Protein AF-R6A7X4-F1 (afdb_monomer)

Foldseek 3Di:
DDDDDDDDDDDDPVVVVVLQVVQVVVVHGSVRVVVVQVVCCVPVVDGPDDDPDDDPVVVVVVVCVVVVVDDDDPDPVRVCVVVVD

Secondary structure (DSSP, 8-state):
-PPP--------HHHHHHHHHHHHHTT--HHHHHHHHHHHHHHHSS-SS------HHHHHHHHHHHTT-PPP-SSHHHHHHHHT-

Structure (mmCIF, N/CA/C/O backbone):
data_AF-R6A7X4-F1
#
_entry.id   AF-R6A7X4-F1
#
loop_
_atom_site.group_PDB
_atom_site.id
_atom_site.type_symbol
_atom_site.label_atom_id
_atom_site.label_alt_id
_atom_site.label_comp_id
_atom_site.label_asym_id
_atom_site.label_entity_id
_atom_site.label_seq_id
_atom_site.pdbx_PDB_ins_code
_atom_site.Cartn_x
_atom_site.Cartn_y
_atom_site.Cartn_z
_atom_site.occupancy
_atom_site.B_iso_or_equiv
_atom_site.auth_seq_id
_atom_site.auth_comp_id
_atom_site.auth_asym_id
_atom_site.auth_atom_id
_atom_site.pdbx_PDB_model_num
ATOM 1 N N . MET A 1 1 ? -15.726 -0.370 -24.992 1.00 41.03 1 MET A N 1
ATOM 2 C CA . MET A 1 1 ? -14.253 -0.348 -24.872 1.00 41.03 1 MET A CA 1
ATOM 3 C C . MET A 1 1 ? -13.909 0.408 -23.602 1.00 41.03 1 MET A C 1
ATOM 5 O O . MET A 1 1 ? -14.409 1.514 -23.441 1.00 41.03 1 MET A O 1
ATOM 9 N N . SER A 1 2 ? -13.173 -0.195 -22.666 1.00 62.56 2 SER A N 1
ATOM 10 C CA . SER A 1 2 ? -12.763 0.487 -21.432 1.00 62.56 2 SER A CA 1
ATOM 11 C C . SER A 1 2 ? -11.825 1.641 -21.773 1.00 62.56 2 SER A C 1
ATOM 13 O O . SER A 1 2 ? -10.875 1.459 -22.536 1.00 62.56 2 SER A O 1
ATOM 15 N N . LYS A 1 3 ? -12.089 2.824 -21.225 1.00 77.56 3 LYS A N 1
ATOM 16 C CA . LYS A 1 3 ? -11.237 3.996 -21.411 1.00 77.56 3 LYS A CA 1
ATOM 17 C C . LYS A 1 3 ? -9.912 3.748 -20.685 1.00 77.56 3 LYS A C 1
ATOM 19 O O . LYS A 1 3 ? -9.911 3.535 -19.478 1.00 77.56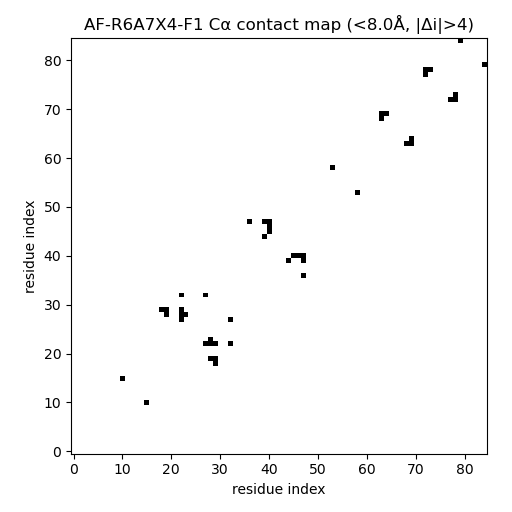 3 LYS A O 1
ATOM 24 N N . ALA A 1 4 ? -8.805 3.714 -21.422 1.00 84.25 4 ALA A N 1
ATOM 25 C CA . ALA A 1 4 ? -7.482 3.689 -20.812 1.00 84.25 4 ALA A CA 1
ATOM 26 C C . ALA A 1 4 ? -7.178 5.084 -20.250 1.00 84.25 4 ALA A C 1
ATOM 28 O O . ALA A 1 4 ? -7.333 6.081 -20.956 1.00 84.25 4 ALA A O 1
ATOM 29 N N . GLU A 1 5 ? -6.763 5.144 -18.989 1.00 92.19 5 GLU A N 1
ATOM 30 C CA . GLU A 1 5 ? -6.340 6.376 -18.323 1.00 92.19 5 GLU A CA 1
ATOM 31 C C . GLU A 1 5 ? -4.849 6.298 -17.986 1.00 92.19 5 GLU A C 1
ATOM 33 O O . GLU A 1 5 ? -4.301 5.215 -17.770 1.00 92.19 5 GLU A O 1
ATOM 38 N N . VAL A 1 6 ? -4.178 7.451 -17.998 1.00 92.44 6 VAL A N 1
ATOM 39 C CA . VAL A 1 6 ? -2.732 7.550 -17.767 1.00 92.44 6 VAL A CA 1
ATOM 40 C C . VAL A 1 6 ? -2.475 7.890 -16.306 1.00 92.44 6 VAL A C 1
ATOM 42 O O . VAL A 1 6 ? -3.001 8.875 -15.792 1.00 92.44 6 VAL A O 1
ATOM 45 N N . LEU A 1 7 ? -1.613 7.108 -15.659 1.00 92.00 7 LEU A N 1
ATOM 46 C CA . LEU A 1 7 ? -1.138 7.364 -14.305 1.00 92.00 7 LEU A CA 1
ATOM 47 C C . LEU A 1 7 ? 0.206 8.105 -14.357 1.00 92.00 7 LEU A C 1
ATOM 49 O O . LEU A 1 7 ? 1.201 7.556 -14.826 1.00 92.00 7 LEU A O 1
ATOM 53 N N . MET A 1 8 ? 0.244 9.344 -13.860 1.00 92.94 8 MET A N 1
ATOM 54 C CA . MET A 1 8 ? 1.481 10.121 -13.718 1.00 92.94 8 MET A CA 1
ATOM 55 C C . MET A 1 8 ? 1.840 10.260 -12.239 1.00 92.94 8 MET A C 1
ATOM 57 O O . MET A 1 8 ? 1.124 10.919 -11.489 1.00 92.94 8 MET A O 1
ATOM 61 N N . LEU A 1 9 ? 2.961 9.668 -11.821 1.00 92.50 9 LEU A N 1
ATOM 62 C CA . LEU A 1 9 ? 3.514 9.847 -10.477 1.00 92.50 9 LEU A CA 1
ATOM 63 C C . LEU A 1 9 ? 4.779 10.701 -10.535 1.00 92.50 9 LEU A C 1
ATOM 65 O O . LEU A 1 9 ? 5.665 10.475 -11.360 1.00 92.50 9 LEU A O 1
ATOM 69 N N . ARG A 1 10 ? 4.881 11.656 -9.608 1.00 95.31 10 ARG A N 1
ATOM 70 C CA . ARG A 1 10 ? 6.151 12.319 -9.300 1.00 95.31 10 ARG A CA 1
ATOM 71 C C . ARG A 1 10 ? 6.908 11.426 -8.326 1.00 95.31 10 ARG A C 1
ATOM 73 O O . ARG A 1 10 ? 6.374 11.091 -7.275 1.00 95.31 10 ARG A O 1
ATOM 80 N N . ILE A 1 11 ? 8.127 11.059 -8.687 1.00 94.50 11 ILE A N 1
ATOM 81 C CA . ILE A 1 11 ? 9.014 10.227 -7.875 1.00 94.50 11 ILE A CA 1
ATOM 82 C C . ILE A 1 11 ? 10.420 10.811 -7.908 1.00 94.50 11 ILE A C 1
ATOM 84 O O . ILE A 1 11 ? 10.778 11.519 -8.854 1.00 94.50 11 ILE A O 1
ATOM 88 N N . ASP A 1 12 ? 11.195 10.512 -6.873 1.00 97.75 12 ASP A N 1
ATOM 89 C CA . ASP A 1 12 ? 12.621 10.811 -6.849 1.00 97.75 12 ASP A CA 1
ATOM 90 C C . ASP A 1 12 ? 13.346 10.099 -8.008 1.00 97.75 12 ASP A C 1
ATOM 92 O O . ASP A 1 12 ? 12.975 8.991 -8.411 1.00 97.75 12 ASP A O 1
ATOM 96 N N . SER A 1 13 ? 14.366 10.745 -8.578 1.00 96.81 13 SER A N 1
ATOM 97 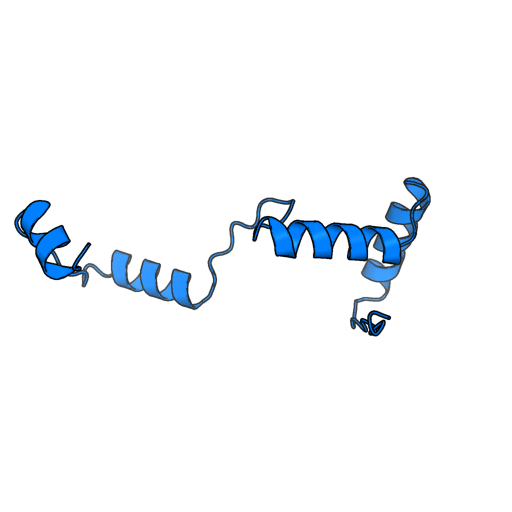C CA . SER A 1 13 ? 15.082 10.207 -9.737 1.00 96.81 13 SER A CA 1
ATOM 98 C C . SER A 1 13 ? 15.872 8.940 -9.418 1.00 96.81 13 SER A C 1
ATOM 100 O O . SER A 1 13 ? 15.965 8.066 -10.281 1.00 96.81 13 SER A O 1
ATOM 102 N N . ASN A 1 14 ? 16.416 8.823 -8.204 1.00 97.62 14 ASN A N 1
ATOM 103 C CA . ASN A 1 14 ? 17.155 7.633 -7.788 1.00 97.62 14 ASN A CA 1
ATOM 104 C C . ASN A 1 14 ? 16.181 6.479 -7.567 1.00 97.62 14 ASN A C 1
ATOM 106 O O . ASN A 1 14 ? 16.376 5.409 -8.138 1.00 97.62 14 ASN A O 1
ATOM 110 N N . LEU A 1 15 ? 15.062 6.741 -6.881 1.00 96.50 15 LEU A N 1
ATOM 111 C CA . LEU A 1 15 ? 13.994 5.752 -6.712 1.00 96.50 15 LEU A CA 1
ATOM 112 C C . LEU A 1 15 ? 13.467 5.245 -8.063 1.00 96.50 15 LEU A C 1
ATOM 114 O O . LEU A 1 15 ? 13.239 4.050 -8.235 1.00 96.50 15 LEU A O 1
ATOM 118 N N . LYS A 1 16 ? 13.298 6.141 -9.048 1.00 95.38 16 LYS A N 1
ATOM 119 C CA . LYS A 1 16 ? 12.906 5.748 -10.408 1.00 95.38 16 LYS A CA 1
ATOM 120 C C . LYS A 1 16 ? 13.901 4.765 -11.012 1.00 95.38 16 LYS A C 1
ATOM 122 O O . LYS A 1 16 ? 13.483 3.778 -11.603 1.00 95.38 16 LYS A O 1
ATOM 127 N N . LYS A 1 17 ? 15.196 5.058 -10.905 1.00 97.44 17 LYS A N 1
ATOM 128 C CA . LYS A 1 17 ? 16.247 4.220 -11.478 1.00 97.44 17 LYS A CA 1
ATOM 129 C C . LYS A 1 17 ? 16.255 2.833 -10.830 1.00 97.44 17 LYS A C 1
ATOM 131 O O . LYS A 1 17 ? 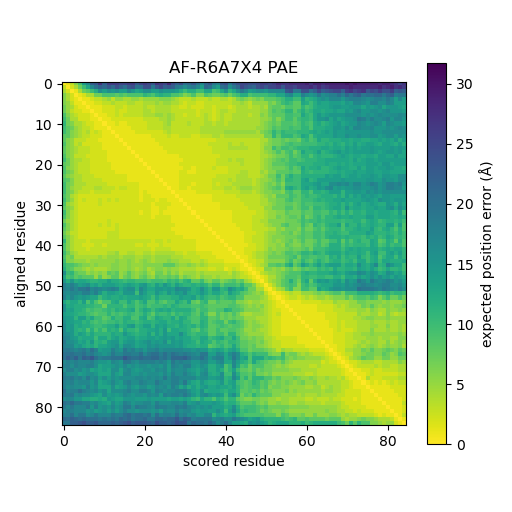16.160 1.844 -11.547 1.00 97.44 17 LYS A O 1
ATOM 136 N N . GLU A 1 18 ? 16.275 2.775 -9.501 1.00 97.62 18 GLU A N 1
ATOM 137 C CA . GLU A 1 18 ? 16.287 1.517 -8.742 1.00 97.62 18 GLU A CA 1
ATOM 138 C C . GLU A 1 18 ? 15.060 0.648 -9.050 1.00 97.62 18 GLU A C 1
ATOM 140 O O . GLU A 1 18 ? 15.184 -0.550 -9.296 1.00 97.62 18 GLU A O 1
ATOM 145 N N . ALA A 1 19 ? 13.870 1.255 -9.115 1.00 95.75 19 ALA A N 1
ATOM 146 C CA . ALA A 1 19 ? 12.641 0.533 -9.435 1.00 95.75 19 ALA A CA 1
ATOM 147 C C . ALA A 1 19 ? 12.636 -0.034 -10.866 1.00 95.75 19 ALA A C 1
ATOM 149 O O . ALA A 1 19 ? 12.108 -1.123 -11.092 1.00 95.75 19 ALA A O 1
ATOM 150 N N . PHE A 1 20 ? 13.210 0.689 -11.834 1.00 96.69 20 PHE A N 1
ATOM 151 C CA . PHE A 1 20 ? 13.330 0.210 -13.214 1.00 96.69 20 PHE A CA 1
ATOM 152 C C . PHE A 1 20 ? 14.312 -0.959 -13.319 1.00 96.69 20 PHE A C 1
ATOM 154 O O . PHE A 1 20 ? 13.964 -1.975 -13.911 1.00 96.69 20 PHE A O 1
ATOM 161 N N . GLU A 1 21 ? 15.491 -0.845 -12.702 1.00 97.62 21 GLU A N 1
ATOM 162 C CA . GLU A 1 21 ? 16.497 -1.915 -12.688 1.00 97.62 21 GLU A CA 1
ATOM 163 C C . GLU A 1 21 ? 15.950 -3.190 -12.028 1.00 97.62 21 GLU A C 1
ATOM 165 O O . GLU A 1 21 ? 16.134 -4.290 -12.550 1.00 97.62 21 GLU A O 1
ATOM 170 N N . ALA A 1 22 ? 15.209 -3.052 -10.924 1.00 97.44 22 ALA A N 1
ATOM 171 C CA . ALA A 1 22 ? 14.566 -4.180 -10.255 1.00 97.44 22 ALA A CA 1
ATOM 172 C C . ALA A 1 22 ? 13.497 -4.855 -11.132 1.00 97.44 22 ALA A C 1
ATOM 174 O O . ALA A 1 22 ? 13.449 -6.082 -11.206 1.00 97.44 22 ALA A O 1
ATOM 175 N N . ALA A 1 23 ? 12.654 -4.074 -11.816 1.00 96.62 23 ALA A N 1
ATOM 176 C CA . ALA A 1 23 ? 11.640 -4.620 -12.715 1.00 96.62 23 ALA A CA 1
ATOM 177 C C . ALA A 1 23 ? 12.279 -5.354 -13.909 1.00 96.62 23 ALA A C 1
ATOM 179 O O . ALA A 1 23 ? 11.894 -6.485 -14.211 1.00 96.62 23 ALA A O 1
ATOM 180 N N . GLU A 1 24 ? 13.300 -4.760 -14.534 1.00 97.19 24 GLU A N 1
ATOM 181 C CA . GLU A 1 24 ? 14.026 -5.368 -15.656 1.00 97.19 24 GLU A CA 1
ATOM 182 C C . GLU A 1 24 ? 14.746 -6.656 -15.252 1.00 97.19 24 GLU A C 1
ATOM 184 O O . GLU A 1 24 ? 14.700 -7.637 -15.996 1.00 97.19 24 GLU A O 1
ATOM 189 N N . ALA A 1 25 ? 15.338 -6.704 -14.054 1.00 97.94 25 ALA A N 1
ATOM 190 C CA . ALA A 1 25 ? 15.948 -7.920 -13.516 1.00 97.94 25 ALA A CA 1
ATOM 191 C C . ALA A 1 25 ? 14.940 -9.077 -13.370 1.00 97.94 25 ALA A C 1
ATOM 193 O O . ALA A 1 25 ? 15.324 -10.245 -13.429 1.00 97.94 25 ALA A O 1
ATOM 194 N N . MET A 1 26 ? 13.649 -8.762 -13.218 1.00 96.75 26 MET A N 1
ATOM 195 C CA . MET A 1 26 ? 12.547 -9.730 -13.189 1.00 96.75 26 MET A CA 1
ATOM 196 C C . MET A 1 26 ? 11.913 -9.971 -14.572 1.00 96.75 26 MET A C 1
ATOM 198 O O . MET A 1 26 ? 10.976 -10.762 -14.680 1.00 96.75 26 MET A O 1
ATOM 202 N N . GLY A 1 27 ? 12.393 -9.308 -15.629 1.00 97.31 27 GLY A N 1
ATOM 203 C CA . GLY A 1 27 ? 11.823 -9.383 -16.978 1.00 97.31 27 GLY A CA 1
ATOM 204 C C . GLY A 1 27 ? 10.489 -8.645 -17.133 1.00 97.31 27 GLY A C 1
ATOM 205 O O . GLY A 1 27 ? 9.698 -8.989 -18.011 1.00 97.31 27 GLY A O 1
ATOM 206 N N . LEU A 1 28 ? 10.220 -7.658 -16.276 1.00 97.56 28 LEU A N 1
ATOM 207 C CA . LEU A 1 28 ? 8.980 -6.885 -16.238 1.00 97.56 28 LEU A CA 1
ATOM 208 C C . LEU A 1 28 ? 9.243 -5.414 -16.558 1.00 97.56 28 LEU A C 1
ATOM 210 O O . LEU A 1 28 ? 10.319 -4.881 -16.295 1.00 97.56 28 LEU A O 1
ATOM 214 N N . THR A 1 29 ? 8.228 -4.713 -17.061 1.00 96.69 29 THR A N 1
ATOM 215 C CA . THR A 1 29 ? 8.262 -3.247 -17.083 1.00 96.69 29 THR A CA 1
ATOM 216 C C . THR A 1 29 ? 7.738 -2.687 -15.762 1.00 96.69 29 THR A C 1
ATOM 218 O O . THR A 1 29 ? 6.904 -3.301 -15.092 1.00 96.69 29 THR A O 1
ATOM 221 N N . ILE A 1 30 ? 8.127 -1.454 -15.415 1.00 94.88 30 ILE A N 1
ATOM 222 C CA . ILE A 1 30 ? 7.536 -0.759 -14.257 1.00 94.88 30 ILE A CA 1
ATOM 223 C C . ILE A 1 30 ? 6.005 -0.646 -14.371 1.00 94.88 30 ILE A C 1
ATOM 225 O O . ILE A 1 30 ? 5.292 -0.648 -13.370 1.00 94.88 30 ILE A O 1
ATOM 229 N N . SER A 1 31 ? 5.487 -0.567 -15.603 1.00 94.50 31 SER A N 1
ATOM 230 C CA . SER A 1 31 ? 4.050 -0.474 -15.860 1.00 94.50 31 SER A CA 1
ATOM 231 C C . SER A 1 31 ? 3.334 -1.782 -15.537 1.00 94.50 31 SER A C 1
ATOM 233 O O . SER A 1 31 ? 2.199 -1.740 -15.063 1.00 94.50 31 SER A O 1
ATOM 235 N N . ASP A 1 32 ? 3.987 -2.927 -15.749 1.00 95.69 32 ASP A N 1
ATOM 236 C CA . ASP A 1 32 ? 3.440 -4.238 -15.391 1.00 95.69 32 ASP A CA 1
ATOM 237 C C . ASP A 1 32 ? 3.363 -4.382 -13.874 1.00 95.69 32 ASP A C 1
ATOM 239 O O . ASP A 1 32 ? 2.296 -4.683 -13.340 1.00 95.69 32 ASP A O 1
ATOM 243 N N . VAL A 1 33 ? 4.454 -4.052 -13.175 1.00 95.00 33 VAL A N 1
ATOM 244 C CA . VAL A 1 33 ? 4.521 -4.090 -11.707 1.00 95.00 33 VAL A CA 1
ATOM 245 C C . VAL A 1 33 ? 3.439 -3.203 -11.084 1.00 95.00 33 VAL A C 1
ATOM 247 O O . VAL A 1 33 ? 2.671 -3.661 -10.238 1.00 95.00 33 VAL A O 1
ATOM 250 N N . LEU A 1 34 ? 3.316 -1.948 -11.534 1.00 93.56 34 LEU A N 1
ATOM 251 C CA . LEU A 1 34 ? 2.304 -1.021 -11.017 1.00 93.56 34 LEU A CA 1
ATOM 252 C C . LEU A 1 34 ? 0.879 -1.496 -11.312 1.00 93.56 34 LEU A C 1
ATOM 254 O O . LEU A 1 34 ? 0.002 -1.370 -10.460 1.00 93.56 34 LEU A O 1
ATOM 258 N N . ARG A 1 35 ? 0.629 -2.068 -12.495 1.00 93.88 35 ARG A N 1
ATOM 259 C CA . ARG A 1 35 ? -0.690 -2.608 -12.843 1.00 93.88 35 ARG A CA 1
ATOM 260 C C . ARG A 1 35 ? -1.055 -3.795 -11.956 1.00 93.88 35 ARG A C 1
ATOM 262 O O . ARG A 1 35 ? -2.171 -3.833 -11.447 1.00 93.88 35 ARG A O 1
ATOM 269 N N . MET A 1 36 ? -0.125 -4.727 -11.751 1.00 93.62 36 MET A N 1
ATOM 270 C CA . MET A 1 36 ? -0.319 -5.873 -10.859 1.00 93.62 36 MET A CA 1
ATOM 271 C C . MET A 1 36 ? -0.604 -5.412 -9.429 1.00 93.62 36 MET A C 1
ATOM 273 O O . MET A 1 36 ? -1.583 -5.854 -8.830 1.00 93.62 36 MET A O 1
ATOM 277 N N . PHE A 1 37 ? 0.185 -4.461 -8.921 1.00 93.12 37 PHE A N 1
ATOM 278 C CA . PHE A 1 37 ? -0.042 -3.864 -7.609 1.00 93.12 37 PHE A CA 1
ATOM 279 C C . PHE A 1 37 ? -1.445 -3.259 -7.490 1.00 93.12 37 PHE A C 1
ATOM 281 O O . PHE A 1 37 ? -2.162 -3.585 -6.550 1.00 93.12 37 PHE A O 1
ATOM 288 N N . LEU A 1 38 ? -1.865 -2.420 -8.443 1.00 93.31 38 LEU A N 1
ATOM 289 C CA . LEU A 1 38 ? -3.168 -1.749 -8.387 1.00 93.31 38 LEU A CA 1
ATOM 290 C C . LEU A 1 38 ? -4.340 -2.738 -8.419 1.00 93.31 38 LEU A C 1
ATOM 292 O O . LEU A 1 38 ? -5.329 -2.526 -7.719 1.00 93.31 38 LEU A O 1
ATOM 296 N N . VAL A 1 39 ? -4.226 -3.823 -9.192 1.00 93.25 39 VAL A N 1
ATOM 297 C CA . VAL A 1 39 ? -5.235 -4.894 -9.229 1.00 93.25 39 VAL A CA 1
ATOM 298 C C . VAL A 1 39 ? -5.328 -5.597 -7.874 1.00 93.25 39 VAL A C 1
ATOM 300 O O . VAL A 1 39 ? -6.423 -5.699 -7.315 1.00 93.25 39 VAL A O 1
ATOM 303 N N . CYS A 1 40 ? -4.194 -6.030 -7.313 1.00 91.00 40 CYS A N 1
ATOM 304 C CA . CYS A 1 40 ? -4.170 -6.693 -6.009 1.00 91.00 40 CYS A CA 1
ATOM 305 C C . CYS A 1 40 ? -4.685 -5.759 -4.907 1.00 91.00 40 CYS A C 1
ATOM 307 O O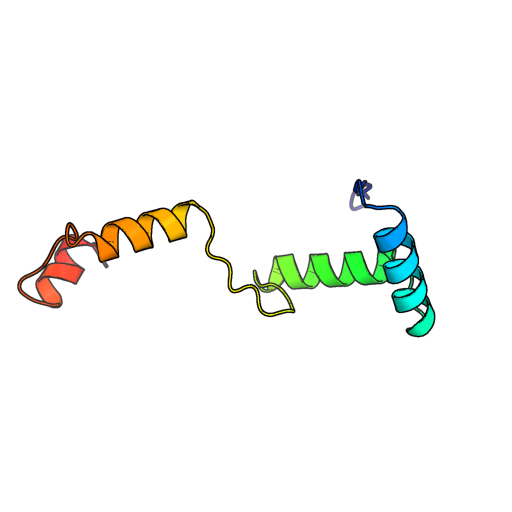 . CYS A 1 40 ? -5.608 -6.121 -4.181 1.00 91.00 40 CYS A O 1
ATOM 309 N N . PHE A 1 41 ? -4.178 -4.526 -4.852 1.00 91.81 41 PHE A N 1
ATOM 310 C CA . PHE A 1 41 ? -4.554 -3.518 -3.863 1.00 91.81 41 PHE A CA 1
ATOM 311 C C . PHE A 1 41 ? -6.057 -3.209 -3.880 1.00 91.81 41 PHE A C 1
ATOM 313 O O . PHE A 1 41 ? -6.697 -3.183 -2.829 1.00 91.81 41 PHE A O 1
ATOM 320 N N . ALA A 1 42 ? -6.647 -3.025 -5.066 1.00 92.31 42 ALA A N 1
ATOM 321 C CA . ALA A 1 42 ? -8.076 -2.752 -5.195 1.00 92.31 42 ALA A CA 1
ATOM 322 C C . ALA A 1 42 ? -8.949 -3.942 -4.763 1.00 92.31 42 ALA A C 1
ATOM 324 O O . ALA A 1 42 ? -10.022 -3.735 -4.193 1.00 92.31 42 ALA A O 1
ATOM 325 N N . SER A 1 43 ? -8.503 -5.174 -5.029 1.00 92.12 43 SER A N 1
ATOM 326 C CA . SER A 1 43 ? -9.275 -6.379 -4.703 1.00 92.12 43 SER A CA 1
ATOM 327 C C . SER A 1 43 ? -9.169 -6.779 -3.231 1.00 92.12 43 SER A C 1
ATOM 329 O O . SER A 1 43 ? -10.183 -7.064 -2.597 1.00 92.12 43 SER A O 1
ATOM 331 N N . GLU A 1 44 ? -7.962 -6.756 -2.668 1.00 90.00 44 GLU A N 1
ATOM 332 C CA . GLU A 1 44 ? -7.687 -7.286 -1.332 1.00 90.00 44 GLU A CA 1
ATOM 333 C C . GLU A 1 44 ? -7.759 -6.211 -0.242 1.00 90.00 44 GLU A C 1
ATOM 335 O O . GLU A 1 44 ? -7.799 -6.540 0.941 1.00 90.00 44 GLU A O 1
ATOM 340 N N . LYS A 1 45 ? -7.774 -4.926 -0.625 1.00 87.19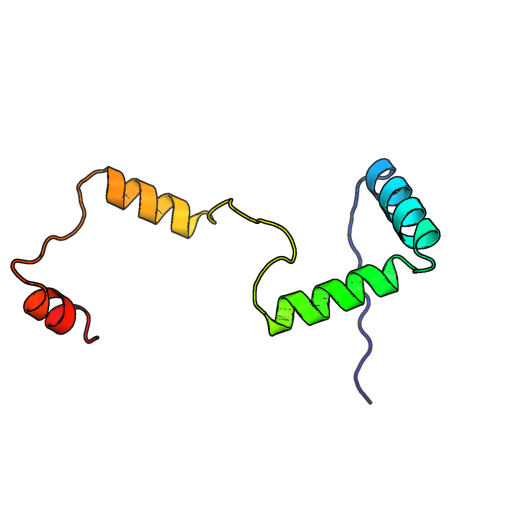 45 LYS A N 1
ATOM 341 C CA . LYS A 1 45 ? -7.760 -3.769 0.288 1.00 87.19 45 LYS A CA 1
ATOM 342 C C . LYS A 1 45 ? -6.626 -3.815 1.317 1.00 87.19 45 LYS A C 1
ATOM 344 O O . LYS A 1 45 ? -6.767 -3.312 2.430 1.00 87.19 45 LYS A O 1
ATOM 349 N N . LYS A 1 46 ? -5.496 -4.404 0.930 1.00 82.75 46 LYS A N 1
ATOM 350 C CA . LYS A 1 46 ? -4.274 -4.485 1.728 1.00 82.75 46 LYS A CA 1
ATOM 351 C C . LYS A 1 46 ? -3.060 -4.218 0.853 1.00 82.75 46 LYS A C 1
ATOM 353 O O . LYS A 1 46 ? -3.097 -4.420 -0.363 1.00 82.75 46 LYS A O 1
ATOM 358 N N . PHE A 1 47 ? -1.986 -3.769 1.485 1.00 84.19 47 PHE A N 1
ATOM 359 C CA . PHE A 1 47 ? -0.687 -3.723 0.835 1.00 84.19 47 PHE A CA 1
ATOM 360 C C . PHE A 1 47 ? -0.085 -5.136 0.780 1.00 84.19 47 PHE A C 1
ATOM 362 O O . PHE A 1 47 ? -0.313 -5.933 1.690 1.00 84.19 47 PHE A O 1
ATOM 369 N N . PRO A 1 48 ? 0.680 -5.465 -0.274 1.00 78.75 48 PRO A N 1
ATOM 370 C CA . PRO A 1 48 ? 1.385 -6.743 -0.386 1.00 78.75 48 PRO A CA 1
ATOM 371 C C . PRO A 1 48 ? 2.648 -6.809 0.494 1.00 78.75 48 PRO A C 1
ATOM 373 O O . PRO A 1 48 ? 3.406 -7.768 0.417 1.00 78.75 48 PRO A O 1
ATOM 376 N N . PHE A 1 49 ? 2.885 -5.776 1.295 1.00 81.06 49 PHE A N 1
ATOM 377 C CA . PHE A 1 49 ? 3.936 -5.665 2.294 1.00 81.06 49 PHE A CA 1
ATOM 378 C C . PHE A 1 49 ? 3.302 -5.184 3.596 1.00 81.06 49 PHE A C 1
ATOM 380 O O . PHE A 1 49 ? 2.244 -4.544 3.568 1.00 81.06 49 PHE A O 1
ATOM 387 N N . ASP A 1 50 ? 3.955 -5.476 4.716 1.00 74.62 50 ASP A N 1
ATOM 388 C CA . ASP A 1 50 ? 3.475 -5.068 6.029 1.00 74.62 50 ASP A CA 1
ATOM 389 C C . ASP A 1 50 ? 3.413 -3.539 6.099 1.00 74.62 50 ASP A C 1
ATOM 391 O O . ASP A 1 50 ? 4.419 -2.829 6.063 1.00 74.62 50 ASP A O 1
ATOM 395 N N . TYR A 1 51 ? 2.186 -3.026 6.127 1.00 68.06 51 TYR A N 1
ATOM 396 C CA . TYR A 1 51 ? 1.895 -1.619 6.339 1.00 68.06 51 TYR A CA 1
ATOM 397 C C . TYR A 1 51 ? 1.318 -1.484 7.744 1.00 68.06 51 TYR A C 1
ATOM 399 O O . TYR A 1 51 ? 0.118 -1.645 7.956 1.00 68.06 51 TYR A O 1
ATOM 407 N N . GLU A 1 52 ? 2.198 -1.230 8.709 1.00 65.19 52 GLU A N 1
ATOM 408 C CA . GLU A 1 52 ? 1.835 -1.150 10.129 1.00 65.19 52 GLU A CA 1
ATOM 409 C C . GLU A 1 52 ? 1.547 0.279 10.604 1.00 65.19 52 GLU A C 1
ATOM 411 O O . GLU A 1 52 ? 1.281 0.488 11.782 1.00 65.19 52 GLU A O 1
ATOM 416 N N . VAL A 1 53 ? 1.590 1.282 9.721 1.00 78.62 53 VAL A N 1
ATOM 417 C CA . VAL A 1 53 ? 1.395 2.682 10.125 1.00 78.62 53 VAL A CA 1
ATOM 418 C C . VAL A 1 53 ? -0.104 2.999 10.168 1.00 78.62 53 VAL A C 1
ATOM 420 O O . VAL A 1 53 ? -0.735 3.072 9.109 1.00 78.62 53 VAL A O 1
ATOM 423 N N . PRO A 1 54 ? -0.710 3.220 11.352 1.00 82.31 54 PRO A N 1
ATOM 424 C CA . PRO A 1 54 ? -2.117 3.579 11.424 1.00 82.31 54 PRO A CA 1
ATOM 425 C C . PRO A 1 54 ? -2.332 4.948 10.770 1.00 82.31 54 PRO A C 1
ATOM 427 O O . PRO A 1 54 ? -1.502 5.853 10.878 1.00 82.31 54 PRO A O 1
ATOM 430 N N . ASN A 1 55 ? -3.456 5.118 10.073 1.00 85.75 55 ASN A N 1
ATOM 431 C CA . ASN A 1 55 ? -3.794 6.420 9.499 1.00 85.75 55 ASN A CA 1
ATOM 432 C C . ASN A 1 55 ? -4.109 7.444 10.609 1.00 85.75 55 ASN A C 1
ATOM 434 O O . ASN A 1 55 ? -4.358 7.074 11.754 1.00 85.75 55 ASN A O 1
ATOM 438 N N . ALA A 1 56 ? -4.160 8.732 10.260 1.00 90.44 56 ALA A N 1
ATOM 439 C CA . ALA A 1 56 ? -4.386 9.812 11.227 1.00 90.44 56 ALA A CA 1
ATOM 440 C C . ALA A 1 56 ? -5.653 9.629 12.086 1.00 90.44 56 ALA A C 1
ATOM 442 O O . ALA A 1 56 ? -5.642 9.933 13.273 1.00 90.44 56 ALA A O 1
ATOM 443 N N . VAL A 1 57 ? -6.735 9.098 11.504 1.00 93.25 57 VAL A N 1
ATOM 444 C CA . VAL A 1 57 ? -7.988 8.835 12.232 1.00 93.25 57 VAL A CA 1
ATOM 445 C C . VAL A 1 57 ? -7.802 7.709 13.249 1.00 93.25 57 VAL A C 1
ATOM 447 O O . VAL A 1 57 ? -8.287 7.799 14.371 1.00 93.25 57 VAL A O 1
ATOM 450 N N . THR A 1 58 ? -7.078 6.659 12.865 1.00 90.19 58 THR A N 1
ATOM 451 C CA . THR A 1 58 ? -6.795 5.509 13.730 1.00 90.19 58 THR A CA 1
ATOM 452 C C . THR A 1 58 ? -5.838 5.899 14.851 1.00 90.19 58 THR A C 1
ATOM 454 O O . THR A 1 58 ? -6.075 5.521 15.990 1.00 90.19 58 THR A O 1
ATOM 457 N N . LEU A 1 59 ? -4.812 6.706 14.558 1.00 92.56 59 LEU A N 1
ATOM 458 C CA . LEU A 1 59 ? -3.917 7.273 15.572 1.00 92.56 59 LEU A CA 1
ATOM 459 C C . LEU A 1 59 ? -4.697 8.087 16.606 1.00 92.56 59 LEU A C 1
ATOM 461 O O . LEU A 1 59 ? -4.567 7.828 17.795 1.00 92.56 59 LEU A O 1
ATOM 465 N N . ALA A 1 60 ? -5.576 8.989 16.164 1.00 91.81 60 ALA A N 1
ATOM 466 C CA . ALA A 1 60 ? -6.402 9.778 17.076 1.00 91.81 60 ALA A CA 1
ATOM 467 C C . ALA A 1 60 ? -7.316 8.900 17.953 1.00 91.81 60 ALA A C 1
ATOM 469 O O . ALA A 1 60 ? -7.475 9.168 19.141 1.00 91.81 60 ALA A O 1
ATOM 470 N N . ALA A 1 61 ? -7.890 7.832 17.388 1.00 92.50 61 ALA A N 1
ATOM 471 C CA . ALA A 1 61 ? -8.703 6.884 18.148 1.00 92.50 61 ALA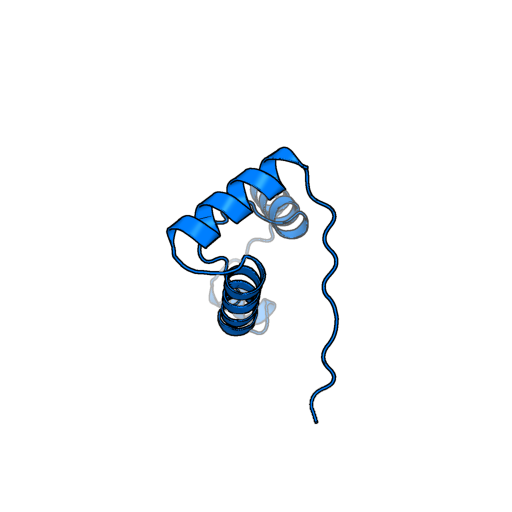 A CA 1
ATOM 472 C C . ALA A 1 61 ? -7.878 6.095 19.182 1.00 92.50 61 ALA A C 1
ATOM 474 O O . ALA A 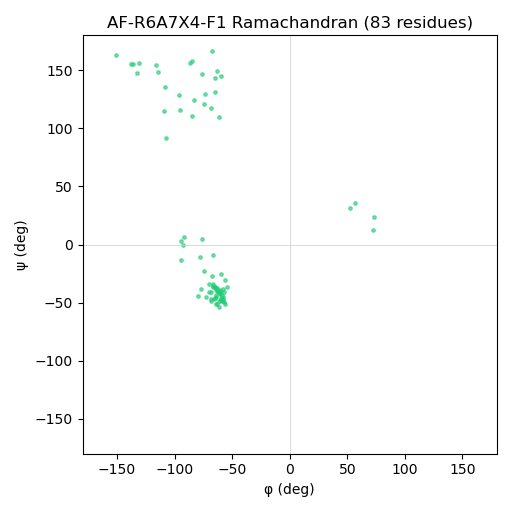1 61 ? -8.366 5.835 20.281 1.00 92.50 61 ALA A O 1
ATOM 475 N N . ILE A 1 62 ? -6.632 5.736 18.854 1.00 92.81 62 ILE A N 1
ATOM 476 C CA . ILE A 1 62 ? -5.694 5.100 19.790 1.00 92.81 62 ILE A CA 1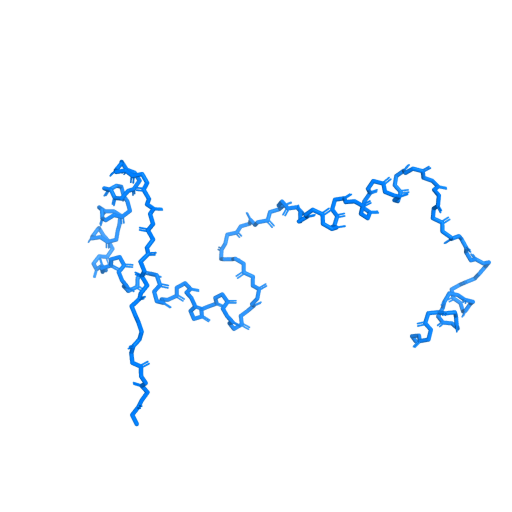
ATOM 477 C C . ILE A 1 62 ? -5.330 6.073 20.918 1.00 92.81 62 ILE A C 1
ATOM 479 O O . ILE A 1 62 ? -5.431 5.707 22.084 1.00 92.81 62 ILE A O 1
ATOM 483 N N . GLU A 1 63 ? -4.998 7.326 20.605 1.00 93.56 63 GLU A N 1
ATOM 484 C CA . GLU A 1 63 ? -4.695 8.354 21.611 1.00 93.56 63 GLU A CA 1
ATOM 485 C C . GLU A 1 63 ? -5.894 8.624 22.539 1.00 93.56 63 GLU A C 1
ATOM 487 O O . GLU A 1 63 ? -5.738 8.746 23.757 1.00 93.56 63 GLU A O 1
ATOM 492 N N . GLU A 1 64 ? -7.115 8.679 21.994 1.00 92.75 64 GLU A N 1
ATOM 493 C CA . GLU A 1 64 ? -8.342 8.787 22.790 1.00 92.75 64 GLU A CA 1
ATOM 494 C C . GLU A 1 64 ? -8.499 7.580 23.723 1.00 92.75 64 GLU A C 1
ATOM 496 O O . GLU A 1 64 ? -8.811 7.757 24.908 1.00 92.75 64 GLU A O 1
ATOM 501 N N . ALA A 1 65 ? -8.226 6.375 23.213 1.00 91.00 65 ALA A N 1
ATOM 502 C CA . ALA A 1 65 ? -8.253 5.147 23.992 1.00 91.00 65 ALA A CA 1
ATOM 503 C C . ALA A 1 65 ? -7.265 5.175 25.163 1.00 91.00 65 ALA A C 1
ATOM 505 O O . ALA A 1 65 ? -7.647 4.921 26.308 1.00 91.00 65 ALA A O 1
ATOM 506 N N . GLU A 1 66 ? -6.021 5.558 24.889 1.00 92.75 66 GLU A N 1
ATOM 507 C CA . GLU A 1 66 ? -4.940 5.663 25.872 1.00 92.75 66 GLU A CA 1
ATOM 508 C C . GLU A 1 66 ? -5.167 6.785 26.894 1.00 92.75 66 GLU A C 1
ATOM 510 O O . GLU A 1 66 ? -4.740 6.676 28.043 1.00 92.75 66 GLU A O 1
ATOM 515 N N . SER A 1 67 ? -5.905 7.838 26.526 1.00 93.25 67 SER A N 1
ATOM 516 C CA . SER A 1 67 ? -6.256 8.935 27.438 1.00 93.25 67 SER A CA 1
ATOM 517 C C . SER A 1 67 ? -7.202 8.526 28.578 1.00 93.25 67 SER A C 1
ATOM 519 O O . SER A 1 67 ? -7.466 9.330 29.477 1.00 93.25 67 SER A O 1
ATOM 521 N N . GLY A 1 68 ? -7.747 7.304 28.539 1.00 87.56 68 GLY A N 1
ATOM 522 C CA . GLY A 1 68 ? -8.666 6.781 29.552 1.00 87.56 68 GLY A CA 1
ATOM 523 C C . GLY A 1 68 ? -10.061 7.412 29.516 1.00 87.56 68 GLY A C 1
ATOM 524 O O . GLY A 1 68 ? -10.840 7.232 30.448 1.00 87.56 68 GLY A O 1
ATOM 525 N N . LYS A 1 69 ? -10.392 8.155 28.453 1.00 84.81 69 LYS A N 1
ATOM 526 C CA . LYS A 1 69 ? -11.689 8.836 28.280 1.00 84.81 69 LYS A CA 1
ATOM 527 C C . LYS A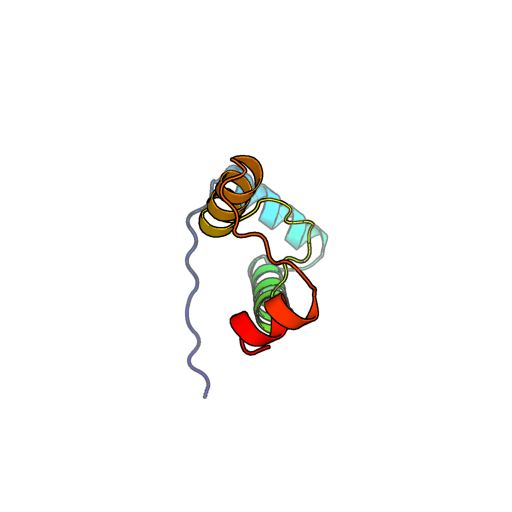 1 69 ? -12.724 7.999 27.530 1.00 84.81 69 LYS A C 1
ATOM 529 O O . LYS A 1 69 ? -13.805 8.500 27.218 1.00 84.81 69 LYS A O 1
ATOM 534 N N . LEU A 1 70 ? -12.410 6.735 27.245 1.00 88.88 70 LEU A N 1
ATOM 535 C CA . LEU A 1 70 ? -13.351 5.836 26.594 1.00 88.88 70 LEU A CA 1
ATOM 536 C C . LEU A 1 70 ? -14.574 5.590 27.462 1.00 88.88 70 LEU A C 1
ATOM 538 O O . LEU A 1 70 ? -14.530 5.550 28.692 1.00 88.88 70 LEU A O 1
ATOM 542 N N . LYS A 1 71 ? -15.683 5.355 26.776 1.00 89.06 71 LYS A N 1
ATOM 543 C CA . LYS A 1 71 ? -16.920 4.957 27.415 1.00 89.06 71 LYS A CA 1
ATOM 544 C C . LYS A 1 71 ? -16.839 3.500 27.867 1.00 89.06 71 LYS A C 1
ATOM 546 O O . LYS A 1 71 ? -16.688 2.608 27.035 1.00 89.06 71 LYS A O 1
ATOM 551 N N . SER A 1 72 ? -16.999 3.271 29.165 1.00 89.19 72 SER A N 1
ATOM 552 C CA . SER A 1 72 ? -17.204 1.941 29.734 1.00 89.19 72 SER A CA 1
ATOM 553 C C . SER A 1 72 ? -18.680 1.533 29.687 1.00 89.19 72 SER A C 1
ATOM 555 O O . SER A 1 72 ? -19.583 2.371 29.588 1.00 89.19 72 SER A O 1
ATOM 557 N N . TYR A 1 73 ? -18.910 0.224 29.746 1.00 92.00 73 TYR A N 1
ATOM 558 C CA . TYR A 1 73 ? -20.227 -0.400 29.831 1.00 92.00 73 TYR A CA 1
ATOM 559 C C . TYR A 1 73 ? -20.197 -1.456 30.934 1.00 92.00 73 TYR A C 1
ATOM 561 O O . TYR A 1 73 ? -19.159 -2.080 31.151 1.00 92.00 73 TYR A O 1
ATOM 569 N N . ASP A 1 74 ? -21.327 -1.653 31.610 1.00 93.19 74 ASP A N 1
ATOM 570 C CA . ASP A 1 74 ? -21.424 -2.559 32.761 1.00 93.19 74 ASP A CA 1
ATOM 571 C C . ASP A 1 74 ? -21.413 -4.041 32.350 1.00 93.19 74 ASP A C 1
ATOM 573 O O . ASP A 1 74 ? -21.047 -4.913 33.139 1.00 93.19 74 ASP A O 1
ATOM 577 N N . SER A 1 75 ? -21.780 -4.338 31.101 1.00 95.44 75 SER A N 1
ATOM 578 C CA . SER A 1 75 ? -21.762 -5.684 30.536 1.00 95.44 75 SER A CA 1
ATOM 579 C C . SER A 1 75 ? -21.531 -5.673 29.022 1.00 95.44 75 SER A C 1
ATOM 581 O O . SER A 1 75 ? -21.703 -4.655 28.342 1.00 95.44 75 SER A O 1
ATOM 583 N N . VAL A 1 76 ? -21.161 -6.836 28.479 1.00 93.19 76 VAL A N 1
ATOM 584 C CA . VAL A 1 76 ? -21.058 -7.054 27.027 1.00 93.19 76 VAL A CA 1
ATOM 585 C C . VAL A 1 76 ? -22.425 -6.852 26.359 1.00 93.19 76 VAL A C 1
ATOM 587 O O . VAL A 1 76 ? -22.505 -6.204 25.317 1.00 93.19 76 VAL A O 1
ATOM 590 N N . ASP A 1 77 ? -23.508 -7.312 26.992 1.00 94.69 77 ASP A N 1
ATOM 591 C CA . ASP A 1 77 ? -24.875 -7.136 26.486 1.00 94.69 77 ASP A CA 1
ATOM 592 C C . ASP A 1 77 ? -25.264 -5.650 26.384 1.00 94.69 77 ASP A C 1
ATOM 594 O O . ASP A 1 77 ? -25.846 -5.218 25.383 1.00 94.69 77 ASP A O 1
ATOM 598 N N . ASP A 1 78 ? -24.892 -4.836 27.380 1.00 94.12 78 ASP A N 1
ATOM 599 C CA . ASP A 1 78 ? -25.141 -3.389 27.366 1.00 94.12 78 ASP A CA 1
ATOM 600 C C . ASP A 1 78 ? -24.371 -2.677 26.247 1.00 94.12 78 ASP A C 1
ATOM 602 O O . ASP A 1 78 ? -24.899 -1.752 25.616 1.00 94.12 78 ASP A O 1
ATOM 606 N N . PHE A 1 79 ? -23.146 -3.127 25.963 1.00 94.12 79 PHE A N 1
ATOM 607 C CA . PHE A 1 79 ? -22.343 -2.631 24.848 1.00 94.12 79 PHE A CA 1
ATOM 608 C C . PHE A 1 79 ? -23.027 -2.898 23.499 1.00 94.12 79 PHE A C 1
ATOM 610 O O . PHE A 1 79 ? -23.265 -1.948 22.745 1.00 94.12 79 PHE A O 1
ATOM 617 N N . PHE A 1 80 ? -23.411 -4.150 23.215 1.00 94.62 80 PHE A N 1
ATOM 618 C CA . PHE A 1 80 ? -24.077 -4.517 21.955 1.00 94.62 80 PHE A CA 1
ATOM 619 C C . PHE A 1 80 ? -25.395 -3.757 21.778 1.00 94.62 80 PHE A C 1
ATOM 621 O O . PHE A 1 80 ? -25.621 -3.111 20.748 1.00 94.62 80 PHE A O 1
ATOM 628 N N . LYS A 1 81 ? -26.213 -3.695 22.838 1.00 94.19 81 LYS A N 1
ATOM 629 C CA . LYS A 1 81 ? -27.464 -2.928 22.842 1.00 94.19 81 LYS A CA 1
ATOM 630 C C . LYS A 1 81 ? -27.242 -1.445 22.535 1.00 94.19 81 LYS A C 1
ATOM 632 O O . LYS A 1 81 ? -28.059 -0.839 21.836 1.00 94.19 81 LYS A O 1
ATOM 637 N N . LYS A 1 82 ? -26.160 -0.832 23.036 1.00 92.88 82 LYS A N 1
ATOM 638 C CA . LYS A 1 82 ? -25.862 0.586 22.775 1.00 92.88 82 LYS A CA 1
ATOM 639 C C . LYS A 1 82 ? -25.293 0.827 21.379 1.00 92.88 82 LYS A C 1
ATOM 641 O O . LYS A 1 82 ? -25.647 1.840 20.771 1.00 92.88 82 LYS A O 1
ATOM 646 N N . MET A 1 83 ? -24.436 -0.067 20.888 1.00 90.38 83 MET A N 1
ATOM 647 C CA . MET A 1 83 ? -23.829 0.033 19.558 1.00 90.38 83 MET A CA 1
ATOM 648 C C . MET A 1 83 ? -24.770 -0.378 18.423 1.00 90.38 83 MET A C 1
ATOM 650 O O . MET A 1 83 ? -24.467 -0.084 17.270 1.00 90.38 83 MET A O 1
ATOM 654 N N . LYS A 1 84 ? -25.930 -0.971 18.745 1.00 86.81 84 LYS A N 1
ATOM 655 C CA . LYS A 1 84 ? -26.877 -1.529 17.764 1.00 86.81 84 LYS A CA 1
ATOM 656 C C . LYS A 1 84 ? -26.205 -2.572 16.860 1.00 86.81 84 LYS A C 1
ATOM 658 O O . LYS A 1 84 ? -26.493 -2.626 15.664 1.00 86.81 84 LYS A O 1
ATOM 663 N N . LEU A 1 85 ? -25.282 -3.326 17.450 1.00 75.00 85 LEU A N 1
ATOM 664 C CA . LEU A 1 85 ? -24.592 -4.462 16.850 1.00 75.00 85 LEU A CA 1
ATOM 665 C C . LEU A 1 85 ? -25.283 -5.761 17.264 1.00 75.00 85 LEU A C 1
ATOM 667 O O . LEU A 1 85 ? -25.894 -5.766 18.358 1.00 75.00 85 LEU A O 1
#

Nearest PDB structures (foldseek):
  4ml0-assembly2_E  TM=5.588E-01  e=3.494E-06  Escherichia coli B str. REL606
  4q2u-assembly1_A  TM=5.608E-01  e=5.725E-06  Escherichia coli K-12
  4fxe-assembly1_A-2  TM=7.592E-01  e=7.638E-03  Escherichia coli K-12
  6gts-assembly1_C-2  TM=4.716E-01  e=2.258E-01  Escherichia coli
  2kna-assembly1_A  TM=3.211E-01  e=1.628E+00  Homo sapiens

Sequence (85 aa):
MSKAEVLMLRIDSNLKKEAFEAAEAMGLTISDVLRMFLVCFASEKKFPFDYEVPNAVTLAAIEEAESGKLKSYDSVDDFFKKMKL

Mean predicted aligned error: 8.44 Å

pLDDT: mean 90.21, std 8.97, range [41.03, 97.94]

Radius of gyration: 21.71 Å; Cα contacts (8 Å, |Δi|>4): 24; chains: 1; bounding box: 45×22×58 Å

Solvent-accessible surface area (backbone atoms only — not comparable to full-atom values): 5517 Å² total; per-residue (Å²): 130,85,84,85,79,87,88,86,80,93,72,56,72,65,61,50,49,54,51,43,54,54,24,48,76,70,76,39,52,60,68,55,54,52,50,53,49,53,53,49,33,69,72,68,73,47,70,100,54,95,77,83,74,69,52,74,70,54,46,52,53,48,53,46,52,73,67,67,71,59,89,83,64,99,41,73,68,56,42,33,66,72,69,74,101